Protein AF-A0A8C6QPH9-F1 (afdb_monomer_lite)

Organism: Nannospalax galili (NCBI:txid1026970)

pLDDT: mean 75.92, std 20.72, range [36.59, 98.44]

Sequence (100 aa):
MSTGANITYASRKRRKPVQKTVKPVPPEGIKSNPSKRHRDRLNTELDRLASLLPFPQDVINKLDKLSVLRLSVSYLRAKSFFDGMMAGFNFLPITHKILM

Secondary structure (DSSP, 8-state):
--------S------PPPP---PPPPPS-----HHHHHHHHHHHHHHHHHHTSSS-HHHHTT--HHHHHHHHHHHHHHHHHHHHHHHHHTTS--------

Foldseek 3Di:
DDDDDDDDDDPPPPDDDDDDDDDDDPPPDPPPDPVVVVVVVVVVVLLVLLVPQPDDPVVSVVDDSVRSVVRSVVVVVVVVVVVVVVVVVVPPPPPPPPDD

InterPro domains:
  IPR011598 Myc-type, basic helix-loop-helix (bHLH) domain [PF00010] (36-77)
  IPR011598 Myc-type, basic helix-loop-helix (bHLH) domain [PS50888] (26-79)
  IPR011598 Myc-type, basic helix-loop-helix (bHLH) domain [SM00353] (33-87)
  IPR036638 Helix-loop-helix DNA-binding domain superfamily [G3DSA:4.10.280.10] (30-80)
  IPR036638 Helix-loop-helix DNA-binding domain superfamily [SSF47459] (36-78)
  IPR039091 Aryl hydrocarbon receptor/Aryl hydrocarbon receptor repressor [PTHR10649] (6-82)

Radius of gyration: 31.0 Å; chains: 1; bounding box: 53×28×112 Å

Structure (mmCIF, N/CA/C/O backbone):
data_AF-A0A8C6QPH9-F1
#
_entry.id   AF-A0A8C6QPH9-F1
#
loop_
_atom_site.group_PDB
_atom_site.id
_atom_site.type_symbol
_atom_site.label_atom_id
_atom_site.label_alt_id
_atom_site.label_comp_id
_atom_site.label_asym_id
_atom_site.label_entity_id
_atom_site.label_seq_id
_atom_site.pdbx_PDB_ins_code
_atom_site.Cartn_x
_atom_site.Cartn_y
_atom_site.Cartn_z
_atom_site.occupancy
_atom_site.B_iso_or_equiv
_atom_site.auth_seq_id
_atom_site.auth_comp_id
_atom_site.auth_asym_id
_atom_site.auth_atom_id
_atom_site.pdbx_PDB_model_num
ATOM 1 N N . MET A 1 1 ? 27.792 -2.082 58.994 1.00 36.59 1 MET A N 1
ATOM 2 C CA . MET A 1 1 ? 28.155 -2.088 57.557 1.00 36.59 1 MET A CA 1
ATOM 3 C C . MET A 1 1 ? 26.828 -2.224 56.800 1.00 36.59 1 MET A C 1
ATOM 5 O O . MET A 1 1 ? 26.211 -3.263 56.943 1.00 36.59 1 MET A O 1
ATOM 9 N N . SER A 1 2 ? 26.149 -1.157 56.337 1.00 37.78 2 SER A N 1
ATOM 10 C CA . SER A 1 2 ? 26.402 -0.382 55.094 1.00 37.78 2 SER A CA 1
ATOM 11 C C . SER A 1 2 ? 26.660 -1.338 53.921 1.00 37.78 2 SER A C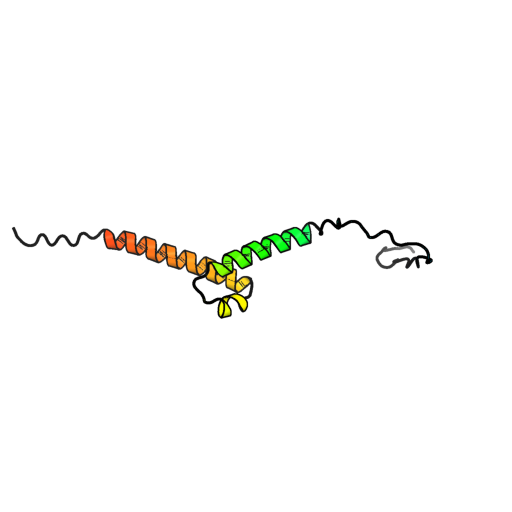 1
ATOM 13 O O . SER A 1 2 ? 27.602 -2.109 54.029 1.00 37.78 2 SER A O 1
ATOM 15 N N . THR A 1 3 ? 25.922 -1.442 52.815 1.00 41.06 3 THR A N 1
ATOM 16 C CA . THR A 1 3 ? 24.960 -0.641 52.017 1.00 41.06 3 THR A CA 1
ATOM 17 C C . THR A 1 3 ? 24.133 -1.673 51.198 1.00 41.06 3 THR A C 1
ATOM 19 O O . THR A 1 3 ? 24.453 -2.853 51.234 1.00 41.06 3 THR A O 1
ATOM 22 N N . GLY A 1 4 ? 23.058 -1.412 50.457 1.00 43.28 4 GLY A N 1
ATOM 23 C CA . GLY A 1 4 ? 22.566 -0.208 49.809 1.00 43.28 4 GLY A CA 1
ATOM 24 C C . GLY A 1 4 ? 21.225 -0.508 49.124 1.00 43.28 4 GLY A C 1
ATOM 25 O O . GLY A 1 4 ? 20.919 -1.643 48.761 1.00 43.28 4 GLY A O 1
ATOM 26 N N . ALA A 1 5 ? 20.411 0.534 49.001 1.00 53.09 5 ALA A N 1
ATOM 27 C CA . ALA A 1 5 ? 19.104 0.516 48.367 1.00 53.09 5 ALA A CA 1
ATOM 28 C C . ALA A 1 5 ? 19.197 0.442 46.832 1.00 53.09 5 ALA A C 1
ATOM 30 O O . ALA A 1 5 ? 20.067 1.067 46.238 1.00 53.09 5 ALA A O 1
ATOM 31 N N . ASN A 1 6 ? 18.225 -0.227 46.209 1.00 52.31 6 ASN A N 1
ATOM 32 C CA . ASN A 1 6 ? 17.739 0.040 44.849 1.00 52.31 6 ASN A CA 1
ATOM 33 C C . ASN A 1 6 ? 16.245 -0.343 44.845 1.00 52.31 6 ASN A C 1
ATOM 35 O O . ASN A 1 6 ? 15.898 -1.516 44.834 1.00 52.31 6 ASN A O 1
ATOM 39 N N . ILE A 1 7 ? 15.338 0.553 45.240 1.00 53.66 7 ILE A N 1
ATOM 40 C CA . ILE A 1 7 ? 14.659 1.544 44.388 1.00 53.66 7 ILE A CA 1
ATOM 41 C C . ILE A 1 7 ? 13.916 0.890 43.204 1.00 53.66 7 ILE A C 1
ATOM 43 O O . ILE A 1 7 ? 14.495 0.557 42.180 1.00 53.66 7 ILE A O 1
ATOM 47 N N . THR A 1 8 ? 12.586 0.850 43.373 1.00 60.12 8 THR A N 1
ATOM 48 C CA . THR A 1 8 ? 11.563 1.128 42.346 1.00 60.12 8 THR A CA 1
ATOM 49 C C . THR A 1 8 ? 11.259 0.060 41.298 1.00 60.12 8 THR A C 1
ATOM 51 O O . THR A 1 8 ? 11.952 -0.037 40.298 1.00 60.12 8 THR A O 1
ATOM 54 N N . TYR A 1 9 ? 10.086 -0.584 41.439 1.00 52.12 9 TYR A N 1
ATOM 55 C CA . TYR A 1 9 ? 9.045 -0.524 40.386 1.00 52.12 9 TYR A CA 1
ATOM 56 C C . TYR A 1 9 ? 7.623 -1.005 40.767 1.00 52.12 9 TYR A C 1
ATOM 58 O O . TYR A 1 9 ? 6.776 -1.133 39.887 1.00 52.12 9 TYR A O 1
ATOM 66 N N . ALA A 1 10 ? 7.279 -1.256 42.038 1.00 54.22 10 ALA A N 1
ATOM 67 C CA . ALA A 1 10 ? 5.976 -1.868 42.356 1.00 54.22 10 ALA A CA 1
ATOM 68 C C . ALA A 1 10 ? 5.207 -1.208 43.512 1.00 54.22 10 ALA A C 1
ATOM 70 O O . ALA A 1 10 ? 4.722 -1.880 44.413 1.00 54.22 10 ALA A O 1
ATOM 71 N N . SER A 1 11 ? 5.007 0.110 43.445 1.00 46.88 11 SER A N 1
ATOM 72 C CA . SER A 1 11 ? 4.060 0.824 44.319 1.00 46.88 11 SER A CA 1
ATOM 73 C C . SER A 1 11 ? 2.852 1.322 43.524 1.00 46.88 11 SER A C 1
ATOM 75 O O . SER A 1 11 ? 2.559 2.517 43.491 1.00 46.88 11 SER A O 1
ATOM 77 N N . ARG A 1 12 ? 2.111 0.422 42.860 1.00 56.59 12 ARG A N 1
ATOM 78 C CA . ARG A 1 12 ? 0.802 0.773 42.282 1.00 56.59 12 ARG A CA 1
ATOM 79 C C . ARG A 1 12 ? -0.222 0.852 43.416 1.00 56.59 12 ARG A C 1
ATOM 81 O O . ARG A 1 12 ? -0.950 -0.098 43.688 1.00 56.59 12 ARG A O 1
ATOM 88 N N . LYS A 1 13 ? -0.272 2.007 44.086 1.00 50.00 13 LYS A N 1
ATOM 89 C CA . LYS A 1 13 ? -1.312 2.368 45.060 1.00 50.00 13 LYS A CA 1
ATOM 90 C C . LYS A 1 13 ? -2.672 2.317 44.344 1.00 50.00 13 LYS A C 1
ATOM 92 O O . LYS A 1 13 ? -3.061 3.262 43.661 1.00 50.00 13 LYS A O 1
ATOM 97 N N . ARG A 1 14 ? -3.386 1.190 44.442 1.00 61.38 14 ARG A N 1
ATOM 98 C CA . ARG A 1 14 ? -4.733 1.009 43.876 1.00 61.38 14 ARG A CA 1
ATOM 99 C C . ARG A 1 14 ? -5.722 1.840 44.694 1.00 61.38 14 ARG A C 1
ATOM 101 O O . ARG A 1 14 ? -6.362 1.337 45.610 1.00 61.38 14 ARG A O 1
ATOM 108 N N . ARG A 1 15 ? -5.834 3.133 44.383 1.00 64.50 15 ARG A N 1
ATOM 109 C CA . ARG A 1 15 ? -6.933 3.970 44.879 1.00 64.50 15 ARG A CA 1
ATOM 110 C C . ARG A 1 15 ? -8.229 3.441 44.263 1.00 64.50 15 ARG A C 1
ATOM 112 O O . ARG A 1 15 ? -8.401 3.520 43.051 1.00 64.50 15 ARG A O 1
ATOM 119 N N . LYS A 1 16 ? -9.108 2.858 45.082 1.00 57.59 16 LYS A N 1
ATOM 120 C CA . LYS A 1 16 ? -10.497 2.582 44.694 1.00 57.59 16 LYS A CA 1
ATOM 121 C C . LYS A 1 16 ? -11.224 3.932 44.584 1.00 57.59 16 LYS A C 1
ATOM 123 O O . LYS A 1 16 ? -11.266 4.636 45.591 1.00 57.59 16 LYS A O 1
ATOM 128 N N . PRO A 1 17 ? -11.771 4.324 43.422 1.00 52.31 17 PRO A N 1
ATOM 129 C CA . PRO A 1 17 ? -12.658 5.477 43.355 1.00 52.31 17 PRO A CA 1
ATOM 130 C C . PRO A 1 17 ? -13.997 5.101 43.998 1.00 52.31 17 PRO A C 1
ATOM 132 O O . PRO A 1 17 ? -14.611 4.102 43.619 1.00 52.31 17 PRO A O 1
ATOM 135 N N . VAL A 1 18 ? -14.417 5.876 44.997 1.00 58.38 18 VAL A N 1
ATOM 136 C CA . VAL A 1 18 ? -15.752 5.796 45.605 1.00 58.38 18 VAL A CA 1
ATOM 137 C C . VAL A 1 18 ? -16.780 6.304 44.587 1.00 58.38 18 VAL A C 1
ATOM 139 O O . VAL A 1 18 ? -16.520 7.236 43.832 1.00 58.38 18 VAL A O 1
ATOM 142 N N . GLN A 1 19 ? -17.916 5.619 44.523 1.00 65.62 19 GLN A N 1
ATOM 143 C CA . GLN A 1 19 ? -18.934 5.727 43.481 1.00 65.62 19 GLN A CA 1
ATOM 144 C C . GLN A 1 19 ? -19.964 6.841 43.766 1.00 65.62 19 GLN A C 1
ATOM 146 O O . GLN A 1 19 ? -20.266 7.087 44.933 1.00 65.62 19 GLN A O 1
ATOM 151 N N . LYS A 1 20 ? -20.606 7.317 42.674 1.00 50.03 20 LYS A N 1
ATOM 152 C CA . LYS A 1 20 ? -21.857 8.122 42.529 1.00 50.03 20 LYS A CA 1
ATOM 153 C C . LYS A 1 20 ? -21.568 9.631 42.324 1.00 50.03 20 LYS A C 1
ATOM 155 O O . LYS A 1 20 ? -20.909 10.214 43.164 1.00 50.03 20 LYS A O 1
ATOM 160 N N . THR A 1 21 ? -21.953 10.323 41.239 1.00 52.50 21 THR A N 1
ATOM 161 C CA . THR A 1 21 ? -23.240 10.382 40.505 1.00 52.50 21 THR A CA 1
ATOM 162 C C . THR A 1 21 ? -23.110 11.029 39.091 1.00 52.50 21 THR A C 1
ATOM 164 O O . THR A 1 21 ? -22.146 11.729 38.813 1.00 52.50 21 THR A O 1
ATOM 167 N N . VAL A 1 22 ? -24.129 10.778 38.242 1.00 54.00 22 VAL A N 1
ATOM 168 C CA . VAL A 1 22 ? -24.537 11.375 36.935 1.00 54.00 22 VAL A CA 1
ATOM 169 C C . VAL A 1 22 ? -23.529 11.394 35.769 1.00 54.00 22 VAL A C 1
ATOM 171 O O . VAL A 1 22 ? -22.518 12.079 35.787 1.00 54.00 22 VAL A O 1
ATOM 174 N N . LYS A 1 23 ? -23.882 10.679 34.689 1.00 58.00 23 LYS A N 1
ATOM 175 C CA . LYS A 1 23 ? -23.245 10.749 33.365 1.00 58.00 23 LYS A CA 1
ATOM 176 C C . LYS A 1 23 ? -23.517 12.112 32.700 1.00 58.00 23 LYS A C 1
ATOM 178 O O . LYS A 1 23 ? -24.682 12.396 32.429 1.00 58.00 23 LYS A O 1
ATOM 183 N N . PRO A 1 24 ? -22.490 12.849 32.257 1.00 54.00 24 PRO A N 1
ATOM 184 C CA . PRO A 1 24 ? -22.500 13.493 30.957 1.00 54.00 24 PRO A CA 1
ATOM 185 C C . PRO A 1 24 ? -21.840 12.543 29.950 1.00 54.00 24 PRO A C 1
ATOM 187 O O . PRO A 1 24 ? -20.784 11.965 30.216 1.00 54.00 24 PRO A O 1
ATOM 190 N N . VAL A 1 25 ? -22.484 12.338 28.803 1.00 63.06 25 VAL A N 1
ATOM 191 C CA . VAL A 1 25 ? -21.892 11.673 27.635 1.00 63.06 25 VAL A CA 1
ATOM 192 C C . VAL A 1 25 ? -20.535 12.339 27.361 1.00 63.06 25 VAL A C 1
ATOM 194 O O . VAL A 1 25 ? -20.517 13.559 27.190 1.00 63.06 25 VAL A O 1
ATOM 197 N N . PRO A 1 26 ? -19.399 11.613 27.373 1.00 62.25 26 PRO A N 1
ATOM 198 C CA . PRO A 1 26 ? -18.128 12.213 27.003 1.00 62.25 26 PRO A CA 1
ATOM 199 C C . PRO A 1 26 ? -18.257 12.718 25.563 1.00 62.25 26 PRO A C 1
ATOM 201 O O . PRO A 1 26 ? -18.595 11.915 24.692 1.00 62.25 26 PRO A O 1
ATOM 204 N N . PRO A 1 27 ? -18.038 14.014 25.293 1.00 56.38 27 PRO A N 1
ATOM 205 C CA . PRO A 1 27 ? -18.055 14.512 23.932 1.00 56.38 27 PRO A CA 1
ATOM 206 C C . PRO A 1 27 ? -16.974 13.781 23.133 1.00 56.38 27 PRO A C 1
ATOM 208 O O . PRO A 1 27 ? -15.814 13.715 23.547 1.00 56.38 27 PRO A O 1
ATOM 211 N N . GLU A 1 28 ? -17.404 13.202 22.016 1.00 56.28 28 GLU A N 1
ATOM 212 C CA . GLU A 1 28 ? -16.621 12.774 20.857 1.00 56.28 28 GLU A CA 1
ATOM 213 C C . GLU A 1 28 ? -15.297 13.550 20.744 1.00 56.28 28 GLU A C 1
ATOM 215 O O . GLU A 1 28 ? -15.249 14.677 20.255 1.00 56.28 28 GLU A O 1
ATOM 220 N N . GLY A 1 29 ? -14.206 12.997 21.280 1.00 57.12 29 GLY A N 1
ATOM 221 C CA . GLY A 1 29 ? -12.997 13.810 21.439 1.00 57.12 29 GLY A CA 1
ATOM 222 C C . GLY A 1 29 ? -11.769 13.118 22.007 1.00 57.12 29 GLY A C 1
ATOM 223 O O . GLY A 1 29 ? -10.785 13.794 22.318 1.00 57.12 29 GLY A O 1
ATOM 224 N N . ILE A 1 30 ? -11.758 11.786 22.120 1.00 59.78 30 ILE A N 1
ATOM 225 C CA . ILE A 1 30 ? -10.530 11.061 22.463 1.00 59.78 30 ILE A CA 1
ATOM 226 C C . ILE A 1 30 ? -9.632 11.104 21.226 1.00 59.78 30 ILE A C 1
ATOM 228 O O . ILE A 1 30 ? -9.681 10.230 20.359 1.00 59.78 30 ILE A O 1
ATOM 232 N N . LYS A 1 31 ? -8.812 12.157 21.118 1.00 69.56 31 LYS A N 1
ATOM 233 C CA . LYS A 1 31 ? -7.710 12.225 20.157 1.00 69.56 31 LYS A CA 1
ATOM 234 C C . LYS A 1 31 ? -6.898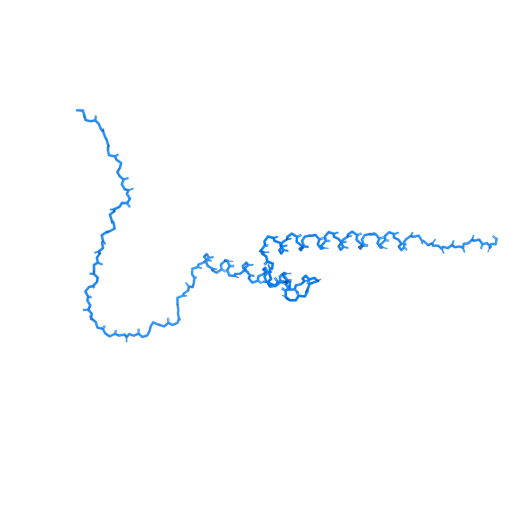 10.937 20.308 1.00 69.56 31 LYS A C 1
ATOM 236 O O . LYS A 1 31 ? -6.208 10.741 21.304 1.00 69.56 31 LYS A O 1
ATOM 241 N N . SER A 1 32 ? -7.035 10.038 19.334 1.00 72.25 32 SER A N 1
ATOM 242 C CA . SER A 1 32 ? -6.292 8.781 19.291 1.00 72.25 32 SER A CA 1
ATOM 243 C C . SER A 1 32 ? -4.796 9.045 19.485 1.00 72.25 32 SER A C 1
ATOM 245 O O . SER A 1 32 ? -4.256 10.008 18.941 1.00 72.25 32 SER A O 1
ATOM 247 N N . ASN A 1 33 ? -4.141 8.201 20.286 1.00 91.50 33 ASN A N 1
ATOM 248 C CA . ASN A 1 33 ? -2.710 8.283 20.588 1.00 91.50 33 ASN A CA 1
ATOM 249 C C . ASN A 1 33 ? -1.884 8.549 19.303 1.00 91.50 33 ASN A C 1
ATOM 251 O O . ASN A 1 33 ? -2.086 7.825 18.323 1.00 91.50 33 ASN A O 1
ATOM 255 N N . PRO A 1 34 ? -0.951 9.525 19.279 1.00 91.94 34 PRO A N 1
ATOM 256 C CA . PRO A 1 34 ? -0.080 9.791 18.129 1.00 91.94 34 PRO A CA 1
ATOM 257 C C . PRO A 1 34 ? 0.577 8.538 17.532 1.00 91.94 34 PRO A C 1
ATOM 259 O O . PRO A 1 34 ? 0.604 8.381 16.313 1.00 91.94 34 PRO A O 1
ATOM 262 N N . SER A 1 35 ? 1.014 7.596 18.376 1.00 95.38 35 SER A N 1
ATOM 263 C CA . SER A 1 35 ? 1.572 6.314 17.919 1.00 95.38 35 SER A CA 1
ATOM 264 C C . SER A 1 35 ? 0.539 5.458 17.174 1.00 95.38 35 SER A C 1
ATOM 266 O O . SER A 1 35 ? 0.842 4.891 16.124 1.00 95.38 35 SER A O 1
ATOM 268 N N . LYS A 1 36 ? -0.714 5.421 17.654 1.00 93.62 36 LYS A N 1
ATOM 269 C CA . LYS A 1 36 ? -1.811 4.726 16.964 1.00 93.62 36 LYS A CA 1
ATOM 270 C C . LYS A 1 36 ? -2.055 5.351 15.591 1.00 93.62 36 LYS A C 1
ATOM 272 O O . LYS A 1 36 ? -2.046 4.634 14.602 1.00 93.62 36 LYS A O 1
ATOM 277 N N . ARG A 1 37 ? -2.160 6.682 15.525 1.00 95.38 37 ARG A N 1
ATOM 278 C CA . ARG A 1 37 ? -2.364 7.416 14.263 1.00 95.38 37 ARG A CA 1
ATOM 279 C C . ARG A 1 37 ? -1.256 7.159 13.249 1.00 95.38 37 ARG A C 1
ATOM 281 O O . ARG A 1 37 ? -1.534 7.076 12.060 1.00 95.38 37 ARG A O 1
ATOM 288 N N . HIS A 1 38 ? -0.011 7.043 13.703 1.00 96.94 38 HIS A N 1
ATOM 289 C CA . HIS A 1 38 ? 1.103 6.710 12.824 1.00 96.94 38 HIS A CA 1
ATOM 290 C C . HIS A 1 38 ? 0.948 5.310 12.221 1.00 96.94 38 HIS A C 1
ATOM 292 O O . HIS A 1 38 ? 1.041 5.164 11.005 1.00 96.94 38 HIS A O 1
ATOM 298 N N . ARG A 1 39 ? 0.635 4.298 13.045 1.00 96.69 39 ARG A N 1
ATOM 299 C CA . ARG A 1 39 ? 0.384 2.938 12.542 1.00 96.69 39 ARG A CA 1
ATOM 300 C C . ARG A 1 39 ? -0.812 2.887 11.601 1.00 96.69 39 ARG A C 1
ATOM 302 O O . ARG A 1 39 ? -0.728 2.211 10.586 1.00 96.69 39 ARG A O 1
ATOM 309 N N . ASP A 1 40 ? -1.884 3.607 11.919 1.00 95.81 40 ASP A N 1
ATOM 310 C CA . ASP A 1 40 ? -3.081 3.659 11.079 1.00 95.81 40 ASP A CA 1
ATOM 311 C C . ASP A 1 40 ? -2.737 4.246 9.700 1.00 95.81 40 ASP A C 1
ATOM 313 O O . ASP A 1 40 ? -3.069 3.637 8.692 1.00 95.81 40 ASP A O 1
ATOM 317 N N . ARG A 1 41 ? -1.965 5.344 9.639 1.00 97.12 41 ARG A N 1
ATOM 318 C CA . ARG A 1 41 ? -1.463 5.904 8.368 1.00 97.12 41 ARG A CA 1
ATOM 319 C C . ARG A 1 41 ? -0.605 4.906 7.590 1.00 97.12 41 ARG A C 1
ATOM 321 O O . ARG A 1 41 ? -0.824 4.734 6.399 1.00 97.12 41 ARG A O 1
ATOM 328 N N . LEU A 1 42 ? 0.346 4.240 8.252 1.00 97.44 42 LEU A N 1
ATOM 329 C CA . LEU A 1 42 ? 1.190 3.233 7.599 1.00 97.44 42 LEU A CA 1
ATOM 330 C C . LEU A 1 42 ? 0.372 2.063 7.045 1.00 97.44 42 LEU A C 1
ATOM 332 O O . LEU A 1 42 ? 0.663 1.587 5.954 1.00 97.44 42 LEU A O 1
ATOM 336 N N . ASN A 1 43 ? -0.644 1.603 7.778 1.00 97.12 43 ASN A N 1
ATOM 337 C CA . ASN A 1 43 ? -1.511 0.524 7.316 1.00 97.12 43 ASN A CA 1
ATOM 338 C C . ASN A 1 43 ? -2.345 0.961 6.111 1.00 97.12 43 ASN A C 1
ATOM 340 O O . ASN A 1 43 ? -2.379 0.231 5.133 1.00 97.12 43 ASN A O 1
ATOM 344 N N . THR A 1 44 ? -2.920 2.170 6.131 1.00 97.62 44 THR A N 1
ATOM 345 C CA . THR A 1 44 ? -3.662 2.707 4.982 1.00 97.62 44 THR A CA 1
ATOM 346 C C . THR A 1 44 ? -2.804 2.745 3.719 1.00 97.62 44 THR A C 1
ATOM 348 O O . THR A 1 44 ? -3.272 2.361 2.650 1.00 97.62 44 THR A O 1
ATOM 351 N N . GLU A 1 45 ? -1.549 3.193 3.820 1.00 98.06 45 GLU A N 1
ATOM 352 C CA . GLU A 1 45 ? -0.659 3.210 2.655 1.00 98.06 45 GLU A CA 1
ATOM 353 C C . GLU A 1 45 ? -0.224 1.800 2.232 1.00 98.06 45 GLU A C 1
ATOM 355 O O . GLU A 1 45 ? -0.084 1.548 1.039 1.00 98.06 45 GLU A O 1
ATOM 360 N N . LEU A 1 46 ? -0.061 0.857 3.169 1.00 97.69 46 LEU A N 1
ATOM 361 C CA . LEU A 1 46 ? 0.205 -0.545 2.831 1.00 97.69 46 LEU A CA 1
ATOM 362 C C . LEU A 1 46 ? -0.975 -1.206 2.113 1.00 97.69 46 LEU A C 1
ATOM 364 O O . LEU A 1 46 ? -0.751 -1.918 1.139 1.00 97.69 46 LEU A O 1
ATOM 368 N N . ASP A 1 47 ? -2.207 -0.946 2.547 1.00 96.75 47 ASP A N 1
ATOM 369 C CA . ASP A 1 47 ? -3.412 -1.486 1.911 1.00 96.75 47 ASP A CA 1
ATOM 370 C C . ASP A 1 47 ? -3.593 -0.905 0.500 1.00 96.75 47 ASP A C 1
ATOM 372 O O . ASP A 1 47 ? -3.887 -1.633 -0.448 1.00 96.75 47 ASP A O 1
ATOM 376 N N . ARG A 1 48 ? -3.333 0.401 0.329 1.00 97.38 48 ARG A N 1
ATOM 377 C CA . ARG A 1 48 ? -3.280 1.040 -0.998 1.00 97.38 48 ARG A CA 1
ATOM 378 C C . ARG A 1 48 ? -2.184 0.454 -1.877 1.00 97.38 48 ARG A C 1
ATOM 380 O O . ARG A 1 48 ? -2.404 0.238 -3.058 1.00 97.38 48 ARG A O 1
ATOM 387 N N . LEU A 1 49 ? -1.001 0.204 -1.325 1.00 97.62 49 LEU A N 1
ATOM 388 C CA . LEU A 1 49 ? 0.090 -0.402 -2.081 1.00 97.62 49 LEU A CA 1
ATOM 389 C C . LEU A 1 49 ? -0.277 -1.820 -2.534 1.00 97.62 49 LEU A C 1
ATOM 391 O O . LEU A 1 49 ? -0.024 -2.185 -3.679 1.00 97.62 49 LEU A O 1
ATOM 395 N N . ALA A 1 50 ? -0.905 -2.601 -1.656 1.00 97.56 50 ALA A N 1
ATOM 396 C CA . ALA A 1 50 ? -1.333 -3.956 -1.962 1.00 97.56 50 ALA A CA 1
ATOM 397 C C . ALA A 1 50 ? -2.402 -3.987 -3.067 1.00 97.56 50 ALA A C 1
ATOM 399 O O . ALA A 1 50 ? -2.336 -4.853 -3.937 1.00 97.56 50 ALA A O 1
ATOM 400 N N . SER A 1 51 ? -3.331 -3.022 -3.092 1.00 96.50 51 SER A N 1
ATOM 401 C CA . SER A 1 51 ? -4.368 -2.932 -4.132 1.00 96.50 51 SER A CA 1
ATOM 402 C C . SER A 1 51 ? -3.842 -2.540 -5.517 1.00 96.50 51 SER A C 1
ATOM 404 O O . SER A 1 51 ? -4.521 -2.792 -6.511 1.00 96.50 51 SER A O 1
ATOM 406 N N . LEU A 1 52 ? -2.635 -1.967 -5.600 1.00 96.50 52 LEU A N 1
ATOM 407 C CA . LEU A 1 52 ? -1.950 -1.663 -6.862 1.00 96.50 52 LEU A CA 1
ATOM 408 C C . LEU A 1 52 ? -1.198 -2.866 -7.447 1.00 96.50 52 LEU A C 1
ATOM 410 O O . LEU A 1 52 ? -0.749 -2.804 -8.593 1.00 96.50 52 LEU A O 1
ATOM 414 N N . LEU A 1 53 ? -1.013 -3.944 -6.678 1.00 96.00 53 LEU A N 1
ATOM 415 C CA . LEU A 1 53 ? -0.349 -5.139 -7.188 1.00 96.00 53 LEU A CA 1
ATOM 416 C C . LEU A 1 53 ? -1.240 -5.854 -8.219 1.00 96.00 53 LEU A C 1
ATOM 418 O O . LEU A 1 53 ? -2.455 -5.925 -8.033 1.00 96.00 53 LEU A O 1
ATOM 422 N N . PRO A 1 54 ? -0.654 -6.448 -9.277 1.00 94.94 54 PRO A N 1
ATOM 423 C CA . PRO A 1 54 ? -1.394 -7.165 -10.315 1.00 94.94 54 PRO A CA 1
ATOM 424 C C . PRO A 1 54 ? -1.834 -8.565 -9.840 1.00 94.94 54 PRO A C 1
ATOM 426 O O . PRO A 1 54 ? -1.466 -9.581 -10.428 1.00 94.94 54 PRO A O 1
ATOM 429 N N . PHE A 1 55 ? -2.607 -8.628 -8.754 1.00 95.69 55 PHE A N 1
ATOM 430 C CA . PHE A 1 55 ? -3.162 -9.854 -8.181 1.00 95.69 55 PHE A CA 1
ATOM 431 C C . PHE A 1 55 ? -4.666 -9.703 -7.922 1.00 95.69 55 PHE A C 1
ATOM 433 O O . PHE A 1 55 ? -5.149 -8.596 -7.680 1.00 95.69 55 PHE A O 1
ATOM 440 N N . PRO A 1 56 ? -5.433 -10.806 -7.940 1.00 96.19 56 PRO A N 1
ATOM 441 C CA . PRO A 1 56 ? -6.833 -10.767 -7.538 1.00 96.19 56 PRO A CA 1
ATOM 442 C C . PRO A 1 56 ? -6.972 -10.436 -6.043 1.00 96.19 56 PRO A C 1
ATOM 444 O O . PRO A 1 56 ? -6.097 -10.752 -5.231 1.00 96.19 56 PRO A O 1
ATOM 447 N N . GLN A 1 57 ? -8.110 -9.846 -5.668 1.00 94.75 57 GLN A N 1
ATOM 448 C CA . GLN A 1 57 ? -8.378 -9.399 -4.293 1.00 94.75 57 GLN A CA 1
ATOM 449 C C . GLN A 1 57 ? -8.306 -10.545 -3.270 1.00 94.75 57 GLN A C 1
ATOM 451 O O . GLN A 1 57 ? -7.812 -10.350 -2.161 1.00 94.75 57 GLN A O 1
ATOM 456 N N . ASP A 1 58 ? -8.700 -11.763 -3.653 1.00 96.12 58 ASP A N 1
ATOM 457 C CA . ASP A 1 58 ? -8.623 -12.951 -2.789 1.00 96.12 58 ASP A CA 1
ATOM 458 C C . ASP A 1 58 ? -7.194 -13.314 -2.373 1.00 96.12 58 ASP A C 1
ATOM 460 O O . ASP A 1 58 ? -6.981 -13.900 -1.310 1.00 96.12 58 ASP A O 1
ATOM 464 N N . VAL A 1 59 ? -6.211 -12.985 -3.216 1.00 96.06 59 VAL A N 1
ATOM 465 C CA . VAL A 1 59 ? -4.789 -13.172 -2.916 1.00 96.06 59 VAL A CA 1
ATOM 466 C C . VAL A 1 59 ? -4.292 -12.007 -2.074 1.00 96.06 59 VAL A C 1
ATOM 468 O O . VAL A 1 59 ? -3.677 -12.246 -1.039 1.00 96.06 59 VAL A O 1
ATOM 471 N N . ILE A 1 60 ? -4.612 -10.769 -2.466 1.00 96.06 60 ILE A N 1
ATOM 472 C CA . ILE A 1 60 ? -4.206 -9.547 -1.752 1.00 96.06 60 ILE A CA 1
ATOM 473 C C . ILE A 1 60 ? -4.629 -9.598 -0.278 1.00 96.06 60 ILE A C 1
ATOM 475 O O . ILE A 1 60 ? -3.805 -9.362 0.601 1.00 96.06 60 ILE A O 1
ATOM 479 N N . ASN A 1 61 ? -5.867 -10.015 0.003 1.00 95.38 61 ASN A N 1
ATOM 480 C CA . ASN A 1 61 ? -6.411 -10.120 1.362 1.00 95.38 61 ASN A CA 1
ATOM 481 C C . ASN A 1 61 ? -5.700 -11.156 2.252 1.00 95.38 61 ASN A C 1
ATOM 483 O O . ASN A 1 61 ? -5.886 -11.153 3.468 1.00 95.38 61 ASN A O 1
ATOM 487 N N . LYS A 1 62 ? -4.905 -12.060 1.665 1.00 96.69 62 LYS A N 1
ATOM 488 C CA . LYS A 1 62 ? -4.132 -13.087 2.383 1.00 96.69 62 LYS A CA 1
ATOM 489 C C . LYS A 1 62 ? -2.664 -12.704 2.564 1.00 96.69 62 LYS A C 1
ATOM 491 O O . LYS A 1 62 ? -1.936 -13.436 3.233 1.00 96.69 62 LYS A O 1
ATOM 496 N N . LEU A 1 63 ? -2.214 -11.601 1.964 1.00 96.69 63 LEU A N 1
ATOM 497 C CA . LEU A 1 63 ? -0.823 -11.175 2.045 1.00 96.69 63 LEU A CA 1
ATOM 498 C C . LEU A 1 63 ? -0.525 -10.543 3.403 1.00 96.69 63 LEU A C 1
ATOM 500 O O . LEU A 1 63 ? -1.226 -9.655 3.882 1.00 96.69 63 LEU A O 1
ATOM 504 N N . ASP A 1 64 ? 0.581 -10.964 4.005 1.00 97.38 64 ASP A N 1
ATOM 505 C CA . ASP A 1 64 ? 1.164 -10.252 5.130 1.00 97.38 64 ASP A CA 1
ATOM 506 C C . ASP A 1 64 ? 1.929 -8.998 4.656 1.00 97.38 64 ASP A C 1
ATOM 508 O O . ASP A 1 64 ? 2.307 -8.850 3.490 1.00 97.38 64 ASP A O 1
ATOM 512 N N . LYS A 1 65 ? 2.204 -8.084 5.591 1.00 96.19 65 LYS A N 1
ATOM 513 C CA . LYS A 1 65 ? 2.836 -6.786 5.297 1.00 96.19 65 LYS A CA 1
ATOM 514 C C . LYS A 1 65 ? 4.224 -6.909 4.671 1.00 96.19 65 LYS A C 1
ATOM 516 O O . LYS A 1 65 ? 4.591 -6.081 3.840 1.00 96.19 65 LYS A O 1
ATOM 521 N N . LEU A 1 66 ? 5.008 -7.911 5.075 1.00 98.19 66 LEU A N 1
ATOM 522 C CA . LEU A 1 66 ? 6.344 -8.118 4.523 1.00 98.19 66 LEU A CA 1
ATOM 523 C C . LEU A 1 66 ? 6.228 -8.579 3.069 1.00 98.19 66 LEU A C 1
ATOM 525 O O . LEU A 1 66 ? 6.936 -8.067 2.203 1.00 98.19 66 LEU A O 1
ATOM 529 N N . SER A 1 67 ? 5.314 -9.509 2.798 1.00 97.94 67 SER A N 1
ATOM 530 C CA . SER A 1 67 ? 5.041 -9.989 1.445 1.00 97.94 67 SER A CA 1
ATOM 531 C C . SER A 1 67 ? 4.581 -8.865 0.516 1.00 97.94 67 SER A C 1
ATOM 533 O O . SER A 1 67 ? 5.134 -8.746 -0.577 1.00 97.94 67 SER A O 1
ATOM 535 N N . VAL A 1 68 ? 3.678 -7.977 0.958 1.00 97.81 68 VAL A N 1
ATOM 536 C CA . VAL A 1 68 ? 3.275 -6.783 0.182 1.00 97.81 68 VAL A CA 1
ATOM 537 C C . VAL A 1 68 ? 4.494 -5.946 -0.222 1.00 97.81 68 VAL A C 1
ATOM 539 O O . VAL A 1 68 ? 4.655 -5.612 -1.398 1.00 97.81 68 VAL A O 1
ATOM 542 N N . LEU A 1 69 ? 5.403 -5.656 0.716 1.00 98.44 69 LEU A N 1
ATOM 543 C CA . LEU A 1 69 ? 6.617 -4.881 0.435 1.00 98.44 69 LEU A CA 1
ATOM 544 C C . LEU A 1 69 ? 7.555 -5.602 -0.545 1.00 98.44 69 LEU A C 1
ATOM 546 O O . LEU A 1 69 ? 8.035 -4.999 -1.507 1.00 98.44 69 LEU A O 1
ATOM 550 N N . ARG A 1 70 ? 7.802 -6.901 -0.334 1.00 98.12 70 ARG A N 1
ATOM 551 C CA . ARG A 1 70 ? 8.694 -7.704 -1.190 1.00 98.12 70 ARG A CA 1
ATOM 552 C C . ARG A 1 70 ? 8.172 -7.804 -2.620 1.00 98.12 70 ARG A C 1
ATOM 554 O O . ARG A 1 70 ? 8.963 -7.676 -3.559 1.00 98.12 70 ARG A O 1
ATOM 561 N N . LEU A 1 71 ? 6.869 -8.020 -2.789 1.00 97.94 71 LEU A N 1
ATOM 562 C CA . LEU A 1 71 ? 6.225 -8.110 -4.098 1.00 97.94 71 LEU A CA 1
ATOM 563 C C . LEU A 1 71 ? 6.231 -6.759 -4.811 1.00 97.94 71 LEU A C 1
ATOM 565 O O . LEU A 1 71 ? 6.604 -6.706 -5.977 1.00 97.94 71 LEU A O 1
ATOM 569 N N . SER A 1 72 ? 5.939 -5.668 -4.100 1.00 97.50 72 SER A N 1
ATOM 570 C CA . SER A 1 72 ? 5.955 -4.312 -4.668 1.00 97.50 72 SER A CA 1
ATOM 571 C C . SER A 1 72 ? 7.331 -3.928 -5.213 1.00 97.50 72 SER A C 1
ATOM 573 O O . SER A 1 72 ? 7.459 -3.512 -6.363 1.00 97.50 72 SER A O 1
ATOM 575 N N . VAL A 1 73 ? 8.392 -4.137 -4.426 1.00 97.69 73 VAL A N 1
ATOM 576 C CA . VAL A 1 73 ? 9.770 -3.870 -4.875 1.00 97.69 73 VAL A CA 1
ATOM 577 C C . VAL A 1 73 ? 10.150 -4.769 -6.052 1.00 97.69 73 VAL A C 1
ATOM 579 O O . VAL A 1 73 ? 10.802 -4.327 -6.998 1.00 97.69 73 VAL A O 1
ATOM 582 N N . SER A 1 74 ? 9.748 -6.039 -6.020 1.00 97.25 74 SER A N 1
ATOM 583 C CA . SER A 1 74 ? 10.039 -6.978 -7.108 1.00 97.25 74 SER A CA 1
ATOM 584 C C . SER A 1 74 ? 9.308 -6.606 -8.397 1.00 97.25 74 SER A C 1
ATOM 586 O O . SER A 1 74 ? 9.920 -6.663 -9.460 1.00 97.25 74 SER A O 1
ATOM 588 N N . TYR A 1 75 ? 8.063 -6.139 -8.300 1.00 96.12 75 TYR A N 1
ATOM 589 C CA . TYR A 1 75 ? 7.293 -5.629 -9.429 1.00 96.12 75 TYR A CA 1
ATOM 590 C C . TYR A 1 75 ? 7.967 -4.415 -10.067 1.00 96.12 75 TYR A C 1
ATOM 592 O O . TYR A 1 75 ? 8.164 -4.404 -11.277 1.00 96.12 75 TYR A O 1
ATOM 600 N N . LEU A 1 76 ? 8.399 -3.430 -9.271 1.00 95.38 76 LEU A N 1
ATOM 601 C CA . LEU A 1 76 ? 9.103 -2.258 -9.801 1.00 95.38 76 LEU A CA 1
ATOM 602 C C . LEU A 1 76 ? 10.419 -2.639 -10.487 1.00 95.38 76 LEU A C 1
ATOM 604 O O . LEU A 1 76 ? 10.710 -2.128 -11.562 1.00 95.38 76 LEU A O 1
ATOM 608 N N . ARG A 1 77 ? 11.193 -3.570 -9.913 1.00 94.00 77 ARG A N 1
ATOM 609 C CA . ARG A 1 77 ? 12.426 -4.067 -10.546 1.00 94.00 77 ARG A CA 1
ATOM 610 C C . ARG A 1 77 ? 12.150 -4.757 -11.877 1.00 94.00 77 ARG A C 1
ATOM 612 O O . ARG A 1 77 ? 12.839 -4.472 -12.849 1.00 94.00 77 ARG A O 1
ATOM 619 N N . ALA A 1 78 ? 11.146 -5.632 -11.921 1.00 93.38 78 ALA A N 1
ATOM 620 C CA . ALA A 1 78 ? 10.740 -6.297 -13.151 1.00 93.38 78 ALA A CA 1
ATOM 621 C C . ALA A 1 78 ? 10.261 -5.274 -14.189 1.00 93.38 78 ALA A C 1
ATOM 623 O O . ALA A 1 78 ? 10.742 -5.285 -15.317 1.00 93.38 78 ALA A O 1
ATOM 624 N N . LYS A 1 79 ? 9.395 -4.333 -13.792 1.00 90.69 79 LYS A N 1
ATOM 625 C CA . LYS A 1 79 ? 8.903 -3.259 -14.659 1.00 90.69 79 LYS A CA 1
ATOM 626 C C . LYS A 1 79 ? 10.054 -2.450 -15.258 1.00 90.69 79 LYS A C 1
ATOM 628 O O . LYS A 1 79 ? 10.104 -2.295 -16.471 1.00 90.69 79 LYS A O 1
ATOM 633 N N . SER A 1 80 ? 10.999 -1.992 -14.436 1.00 90.56 80 SER A N 1
ATOM 634 C CA . SER A 1 80 ? 12.163 -1.235 -14.911 1.00 90.56 80 SER A CA 1
ATOM 635 C C . SER A 1 80 ? 13.071 -2.057 -15.828 1.00 90.56 80 SER A C 1
ATOM 637 O O . SER A 1 80 ? 13.603 -1.519 -16.794 1.00 90.56 80 SER A O 1
ATOM 639 N N . PHE A 1 81 ? 13.245 -3.354 -15.549 1.00 88.25 81 PHE A N 1
ATOM 640 C CA . PHE A 1 81 ? 14.036 -4.247 -16.396 1.00 88.25 81 PHE A CA 1
ATOM 641 C C . PHE A 1 81 ? 13.411 -4.405 -17.788 1.00 88.25 81 PHE A C 1
ATOM 643 O O . PHE A 1 81 ? 14.109 -4.270 -18.791 1.00 88.25 81 PHE A O 1
ATOM 650 N N . PHE A 1 82 ? 12.096 -4.625 -17.863 1.00 85.44 82 PHE A N 1
ATOM 651 C CA . PHE A 1 82 ? 11.393 -4.732 -19.141 1.00 85.44 82 PHE A CA 1
ATOM 652 C C . PHE A 1 82 ? 11.309 -3.392 -19.884 1.00 85.44 82 PHE A C 1
ATOM 654 O O . PHE A 1 82 ? 11.529 -3.384 -21.091 1.00 85.44 82 PHE A O 1
ATOM 661 N N . ASP A 1 83 ? 11.083 -2.265 -19.198 1.00 82.38 83 ASP A N 1
ATOM 662 C CA . ASP A 1 83 ? 11.100 -0.930 -19.827 1.00 82.38 83 ASP A CA 1
ATOM 663 C C . ASP A 1 83 ? 12.484 -0.614 -20.433 1.00 82.38 83 ASP A C 1
ATOM 665 O O . ASP A 1 83 ? 12.577 -0.175 -21.580 1.00 82.38 83 ASP A O 1
ATOM 669 N N . GLY A 1 84 ? 13.576 -0.890 -19.708 1.00 70.81 84 GLY A N 1
ATOM 670 C CA . GLY A 1 84 ? 14.941 -0.681 -20.207 1.00 70.81 84 GLY A CA 1
ATOM 671 C C . GLY A 1 84 ? 15.315 -1.614 -21.363 1.00 70.81 84 GLY A C 1
ATOM 672 O O . GLY A 1 84 ? 15.988 -1.206 -22.308 1.00 70.81 84 GLY A O 1
ATOM 673 N N . MET A 1 85 ? 14.833 -2.856 -21.326 1.00 62.81 85 MET A N 1
ATOM 674 C CA . MET A 1 85 ? 15.067 -3.829 -22.386 1.00 62.81 85 MET A CA 1
ATOM 675 C C . MET A 1 85 ? 14.249 -3.516 -23.651 1.00 62.81 85 MET A C 1
ATOM 677 O O . MET A 1 85 ? 14.788 -3.577 -24.752 1.00 62.81 85 MET A O 1
ATOM 681 N N . MET A 1 86 ? 12.991 -3.082 -23.519 1.00 58.53 86 MET A N 1
ATOM 682 C CA . MET A 1 86 ? 12.184 -2.605 -24.650 1.00 58.53 86 MET A CA 1
ATOM 683 C C . MET A 1 86 ? 12.768 -1.328 -25.265 1.00 58.53 86 MET A C 1
ATOM 685 O O . MET A 1 86 ? 12.787 -1.200 -26.487 1.00 58.53 86 MET A O 1
ATOM 689 N N . ALA A 1 87 ? 13.308 -0.405 -24.465 1.00 58.69 87 ALA A N 1
ATOM 690 C CA . ALA A 1 87 ? 14.018 0.761 -24.994 1.00 58.69 87 ALA A CA 1
ATOM 691 C C . ALA A 1 87 ? 15.271 0.368 -25.808 1.00 58.69 87 ALA A C 1
ATOM 693 O O . ALA A 1 87 ? 15.526 0.961 -26.853 1.00 58.69 87 ALA A O 1
ATOM 694 N N . GLY A 1 88 ? 16.010 -0.665 -25.381 1.00 55.41 88 GLY A N 1
ATOM 695 C CA . GLY A 1 88 ? 17.156 -1.211 -26.119 1.00 55.41 88 GLY A CA 1
ATOM 696 C C . GLY A 1 88 ? 16.780 -1.988 -27.390 1.00 55.41 88 GLY A C 1
ATOM 697 O O . GLY A 1 88 ? 17.473 -1.881 -28.398 1.00 55.41 88 GLY A O 1
ATOM 698 N N . PHE A 1 89 ? 15.664 -2.726 -27.384 1.00 55.84 89 PHE A N 1
ATOM 699 C CA . PHE A 1 89 ? 15.192 -3.494 -28.546 1.00 55.84 89 PHE A CA 1
ATOM 700 C C . PHE A 1 89 ? 14.557 -2.636 -29.649 1.00 55.84 89 PHE A C 1
ATOM 702 O O . PHE A 1 89 ? 14.631 -3.006 -30.817 1.00 55.84 89 PHE A O 1
ATOM 709 N N . ASN A 1 90 ? 13.985 -1.473 -29.319 1.00 53.69 90 ASN A N 1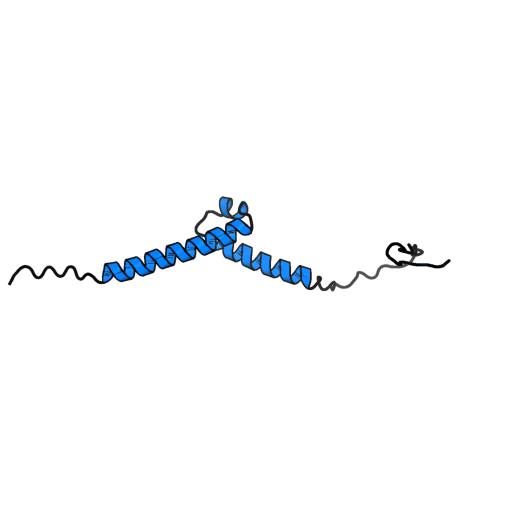
ATOM 710 C CA . ASN A 1 90 ? 13.483 -0.524 -30.323 1.00 53.69 90 ASN A CA 1
ATOM 711 C C . ASN A 1 90 ? 14.609 0.252 -31.046 1.00 53.69 90 ASN A C 1
ATOM 713 O O . ASN A 1 90 ? 14.326 1.000 -31.979 1.00 53.69 90 ASN A O 1
ATOM 717 N N . PHE A 1 91 ? 15.876 0.080 -30.637 1.00 54.31 91 PHE A N 1
ATOM 718 C CA . PHE A 1 91 ? 17.041 0.785 -31.190 1.00 54.31 91 PHE A CA 1
ATOM 719 C C . PHE A 1 91 ? 17.961 -0.086 -32.058 1.00 54.31 91 PHE A C 1
ATOM 721 O O . PHE A 1 91 ? 19.081 0.319 -32.366 1.00 54.31 91 PHE A O 1
ATOM 728 N N . LEU A 1 92 ? 17.496 -1.254 -32.507 1.00 52.09 92 LEU A N 1
ATOM 729 C CA . LEU A 1 92 ? 18.039 -1.845 -33.724 1.00 52.09 92 LEU A CA 1
ATOM 730 C C . LEU A 1 92 ? 17.047 -1.536 -34.847 1.00 52.09 92 LEU A C 1
ATOM 732 O O . LEU A 1 92 ? 16.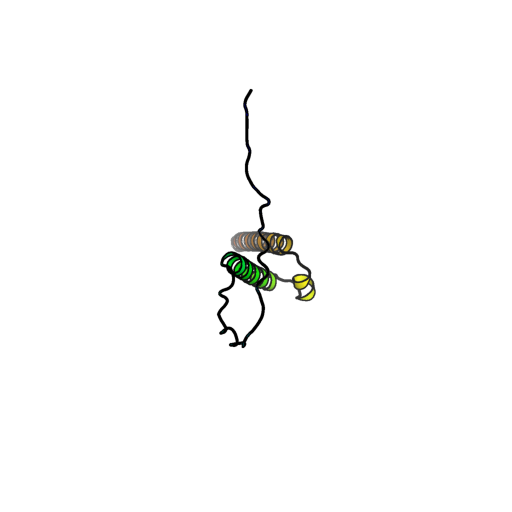037 -2.234 -34.965 1.00 52.09 92 LEU A O 1
ATOM 736 N N . PRO A 1 93 ? 17.274 -0.495 -35.673 1.00 48.84 93 PRO A N 1
ATOM 737 C CA . PRO A 1 93 ? 16.563 -0.431 -36.926 1.00 48.84 93 PRO A CA 1
ATOM 738 C C . PRO A 1 93 ? 17.015 -1.675 -37.683 1.00 48.84 93 PRO A C 1
ATOM 740 O O . PRO A 1 93 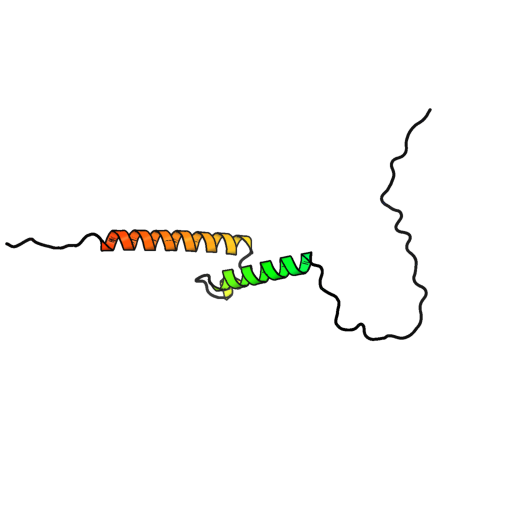? 18.150 -1.767 -38.149 1.00 48.84 93 PRO A O 1
ATOM 743 N N . ILE A 1 94 ? 16.124 -2.653 -37.803 1.00 60.81 94 ILE A N 1
ATOM 744 C CA . ILE A 1 94 ? 16.194 -3.629 -38.880 1.00 60.81 94 ILE A CA 1
ATOM 745 C C . ILE A 1 94 ? 15.863 -2.840 -40.156 1.00 60.81 94 ILE A C 1
ATOM 747 O O . ILE A 1 94 ? 14.819 -3.002 -40.777 1.00 60.81 94 ILE A O 1
ATOM 751 N N . THR A 1 95 ? 16.736 -1.908 -40.538 1.00 56.34 95 THR A N 1
ATOM 752 C CA . THR A 1 95 ? 16.822 -1.440 -41.908 1.00 56.34 95 THR A CA 1
ATOM 753 C C . THR A 1 95 ? 17.635 -2.492 -42.630 1.00 56.34 95 THR A C 1
ATOM 755 O O . THR A 1 95 ? 18.852 -2.412 -42.784 1.00 56.34 95 THR A O 1
ATOM 758 N N . HIS A 1 96 ? 16.915 -3.508 -43.097 1.00 51.50 96 HIS A N 1
ATOM 759 C CA . HIS A 1 96 ? 17.257 -4.165 -44.342 1.00 51.50 96 HIS A CA 1
ATOM 760 C C . HIS A 1 96 ? 17.454 -3.080 -45.417 1.00 51.50 96 HIS A C 1
ATOM 762 O O . HIS A 1 96 ? 16.522 -2.690 -46.109 1.00 51.50 96 HIS A O 1
ATOM 768 N N . LYS A 1 97 ? 18.684 -2.575 -45.533 1.00 53.34 97 LYS A N 1
ATOM 769 C CA . LYS A 1 97 ? 19.250 -2.005 -46.757 1.00 53.34 97 LYS A CA 1
ATOM 770 C C . LYS A 1 97 ? 20.199 -3.052 -47.351 1.00 53.34 97 LYS A C 1
ATOM 772 O O . LYS A 1 97 ? 21.392 -2.842 -47.517 1.00 53.34 97 LYS A O 1
ATOM 777 N N . ILE A 1 98 ? 19.637 -4.231 -47.601 1.00 60.81 98 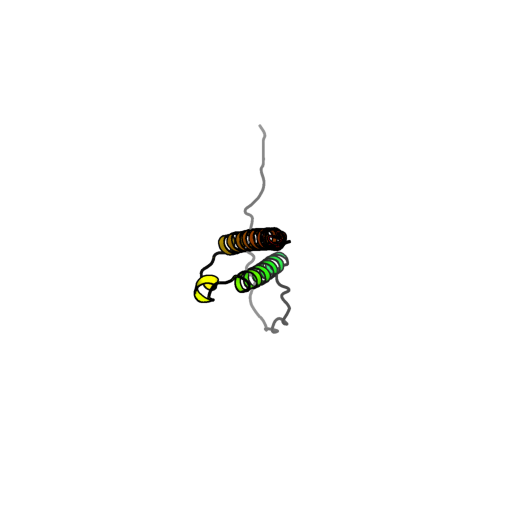ILE A N 1
ATOM 778 C CA . ILE A 1 98 ? 20.054 -5.087 -48.709 1.00 60.81 98 ILE A CA 1
ATOM 779 C C . ILE A 1 98 ? 19.221 -4.585 -49.894 1.00 60.81 98 ILE A C 1
ATOM 781 O O . ILE A 1 98 ? 18.011 -4.440 -49.740 1.00 60.81 98 ILE A O 1
ATOM 785 N N . LEU A 1 99 ? 19.877 -4.334 -51.030 1.00 56.97 99 LEU A N 1
ATOM 786 C CA . LEU A 1 99 ? 19.361 -3.776 -52.292 1.00 56.97 99 LEU A CA 1
ATOM 787 C C . LEU A 1 99 ? 19.467 -2.242 -52.453 1.00 56.97 99 LEU A C 1
ATOM 789 O O . LEU A 1 99 ? 18.484 -1.512 -52.357 1.00 56.97 99 LEU A O 1
ATOM 793 N N . MET A 1 100 ? 20.679 -1.756 -52.726 1.00 48.88 100 MET A N 1
ATOM 794 C CA . MET A 1 100 ? 21.096 -1.210 -54.034 1.00 48.88 100 MET A CA 1
ATOM 795 C C . MET A 1 100 ? 22.614 -1.045 -54.052 1.00 48.88 100 MET A C 1
ATOM 797 O O . MET A 1 100 ? 23.163 -0.652 -52.999 1.00 48.88 100 MET A O 1
#